Protein AF-A0A368G6Y0-F1 (afdb_monomer)

Radius of gyration: 15.21 Å; Cα contacts (8 Å, |Δi|>4): 72; chains: 1; bounding box: 43×17×37 Å

Nearest PDB structures (foldseek):
  8kgy-assembly1_A  TM=3.417E-01  e=1.082E+00  Homo sapiens
  8w4j-assembly1_C  TM=3.387E-01  e=2.119E+00  Homo sapiens
  9fsm-assembly1_A  TM=3.299E-01  e=9.284E+00  Klebsiella pneumoniae

Foldseek 3Di:
DVLCVLQCLCVVPNQPDPVSDPDDPSNVSVCQVVVPQFPDKDKDWDWDADPDPVDRIDIDIDMDTDHD

Sequence (68 aa):
MALNEWYAPVEKYGLHNENNTYTDLRLESFANMIYYKNNMFGCAVNRCNTSSTRTPFIAIVLCLYSCP

InterPro domains:
  IPR014044 CAP domain [PF00188] (2-65)
  IPR035940 CAP superfamily [G3DSA:3.40.33.10] (1-68)
  IPR035940 CAP superfamily [SSF55797] (2-66)

Structure (mmCIF, N/CA/C/O backbone):
data_AF-A0A368G6Y0-F1
#
_entry.id   AF-A0A368G6Y0-F1
#
loop_
_atom_site.group_PDB
_atom_site.id
_atom_site.type_symbol
_atom_site.label_atom_id
_atom_site.label_alt_id
_atom_site.label_comp_id
_atom_site.label_asym_id
_atom_site.label_entity_id
_atom_site.label_seq_id
_atom_site.pdbx_PDB_ins_code
_atom_site.Cartn_x
_atom_site.Cartn_y
_atom_site.Cartn_z
_atom_site.occupancy
_atom_site.B_iso_or_equiv
_atom_site.auth_seq_id
_atom_site.auth_com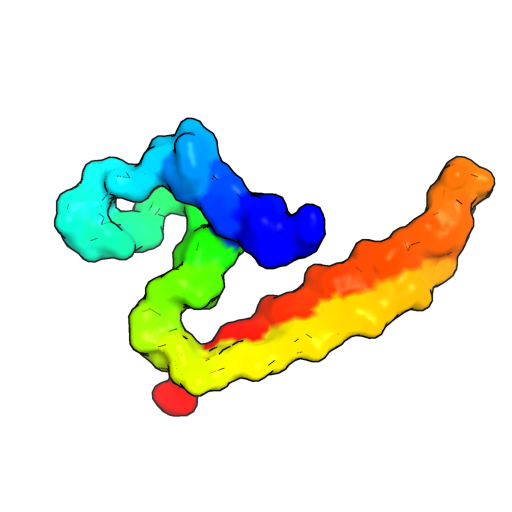p_id
_atom_site.auth_asym_id
_atom_site.auth_atom_id
_atom_site.pdbx_PDB_model_num
ATOM 1 N N . MET A 1 1 ? -10.402 -6.938 2.692 1.00 74.69 1 MET A N 1
ATOM 2 C CA . MET A 1 1 ? -9.341 -6.865 3.731 1.00 74.69 1 MET A CA 1
ATOM 3 C C . MET A 1 1 ? -8.475 -5.678 3.361 1.00 74.69 1 MET A C 1
ATOM 5 O O . MET A 1 1 ? -8.158 -5.571 2.183 1.00 74.69 1 MET A O 1
ATOM 9 N N . ALA A 1 2 ? -8.099 -4.824 4.322 1.00 88.81 2 ALA A N 1
ATOM 10 C CA . ALA A 1 2 ? -7.482 -3.516 4.050 1.00 88.81 2 ALA A CA 1
ATOM 11 C C . ALA A 1 2 ? -6.289 -3.574 3.074 1.00 88.81 2 ALA A C 1
ATOM 13 O O . ALA A 1 2 ? -6.227 -2.781 2.144 1.00 88.81 2 ALA A O 1
ATOM 14 N N . LEU A 1 3 ? -5.408 -4.574 3.205 1.00 93.06 3 LEU A N 1
ATOM 15 C CA . LEU A 1 3 ? -4.266 -4.756 2.296 1.00 93.06 3 LEU A CA 1
ATOM 16 C C . LEU A 1 3 ? -4.680 -4.982 0.833 1.00 93.06 3 LEU A C 1
ATOM 18 O O . LEU A 1 3 ? -4.086 -4.394 -0.064 1.00 93.06 3 LEU A O 1
ATOM 22 N N . ASN A 1 4 ? -5.716 -5.789 0.584 1.00 95.81 4 ASN A N 1
ATOM 23 C CA . ASN A 1 4 ? -6.206 -6.028 -0.777 1.00 95.81 4 ASN A CA 1
ATOM 24 C C . ASN A 1 4 ? -6.826 -4.755 -1.363 1.00 95.81 4 ASN A C 1
ATOM 26 O O . ASN A 1 4 ? -6.665 -4.483 -2.543 1.00 95.81 4 ASN A O 1
ATOM 30 N N . GLU A 1 5 ? -7.512 -3.961 -0.541 1.00 94.94 5 GLU A N 1
ATOM 31 C CA . GLU A 1 5 ? -8.106 -2.689 -0.971 1.00 94.94 5 GLU A CA 1
ATOM 32 C C . GLU A 1 5 ? -7.038 -1.641 -1.290 1.00 94.94 5 GLU A C 1
ATOM 34 O O . GLU A 1 5 ? -7.197 -0.880 -2.240 1.00 94.94 5 GLU A O 1
ATOM 39 N N . TRP A 1 6 ? -5.930 -1.625 -0.546 1.00 96.25 6 TRP A N 1
ATOM 40 C CA . TRP A 1 6 ? -4.792 -0.756 -0.838 1.00 96.25 6 TRP A CA 1
ATOM 41 C C . TRP A 1 6 ? -4.003 -1.194 -2.072 1.00 96.25 6 TRP A C 1
ATOM 43 O O . TRP A 1 6 ? -3.452 -0.331 -2.756 1.00 96.25 6 TRP A O 1
ATOM 53 N N . TYR A 1 7 ? -3.979 -2.497 -2.373 1.00 96.81 7 TYR A N 1
ATOM 54 C CA . TYR A 1 7 ? -3.352 -3.063 -3.570 1.00 96.81 7 TYR A CA 1
ATOM 55 C C . TYR A 1 7 ? -4.209 -2.871 -4.833 1.00 96.81 7 TYR A C 1
ATOM 57 O O . TYR A 1 7 ? -3.679 -2.567 -5.900 1.00 96.81 7 TYR A O 1
ATOM 65 N N . ALA A 1 8 ? -5.537 -2.966 -4.708 1.00 97.44 8 ALA A N 1
ATOM 66 C CA . ALA A 1 8 ? -6.504 -2.933 -5.810 1.00 97.44 8 ALA A CA 1
ATOM 67 C C . ALA A 1 8 ? -6.353 -1.793 -6.845 1.00 97.44 8 ALA A C 1
ATOM 69 O O . ALA A 1 8 ? -6.708 -2.019 -8.006 1.00 97.44 8 ALA A O 1
ATOM 70 N N . PRO A 1 9 ? -5.851 -0.578 -6.527 1.00 96.69 9 PRO A N 1
ATOM 71 C CA . PRO A 1 9 ? -5.677 0.458 -7.540 1.00 96.69 9 PRO A CA 1
ATOM 72 C C . PRO A 1 9 ? -4.809 0.034 -8.725 1.00 96.69 9 PRO A C 1
ATOM 74 O O . PRO A 1 9 ? -5.132 0.410 -9.850 1.00 96.69 9 PRO A O 1
ATOM 77 N N . VAL A 1 10 ? -3.765 -0.778 -8.513 1.00 96.62 10 VAL A N 1
ATOM 78 C CA . VAL A 1 10 ? -2.929 -1.254 -9.628 1.00 96.62 10 VAL A CA 1
ATOM 79 C C . VAL A 1 10 ? -3.676 -2.247 -10.514 1.00 96.62 10 VAL A C 1
ATOM 81 O O . VAL A 1 10 ? -3.531 -2.204 -11.731 1.00 96.62 10 VAL A O 1
ATOM 84 N N . GLU A 1 11 ? -4.524 -3.096 -9.933 1.00 96.44 11 GLU A N 1
ATOM 85 C CA . GLU A 1 11 ? -5.340 -4.055 -10.687 1.00 96.44 11 GLU A CA 1
ATOM 86 C C . GLU A 1 11 ? -6.392 -3.334 -11.536 1.00 96.44 11 GLU A C 1
ATOM 88 O O . GLU A 1 11 ? -6.712 -3.761 -12.643 1.00 96.44 11 GLU A O 1
ATOM 93 N N . LYS A 1 12 ? -6.922 -2.219 -11.021 1.00 96.38 12 LYS A N 1
ATOM 94 C CA . LYS A 1 12 ? -7.972 -1.443 -11.682 1.00 96.38 12 LYS A CA 1
ATOM 95 C C . LYS A 1 12 ? -7.443 -0.487 -12.750 1.00 96.38 12 LYS A C 1
ATOM 97 O O . LYS A 1 12 ? -8.085 -0.335 -13.787 1.00 96.38 12 LYS A O 1
ATOM 102 N N . TYR A 1 13 ? -6.348 0.216 -12.470 1.00 95.25 13 TYR A N 1
ATOM 103 C CA . TYR A 1 13 ? -5.852 1.300 -13.325 1.00 95.25 13 TYR A CA 1
ATOM 104 C C . TYR A 1 13 ? -4.558 0.964 -14.059 1.00 95.25 13 TYR A C 1
ATOM 106 O O . TYR A 1 13 ? -4.222 1.686 -14.987 1.00 95.25 13 TYR A O 1
ATOM 114 N N . GLY A 1 14 ? -3.862 -0.107 -13.673 1.00 93.56 14 GLY A N 1
ATOM 115 C CA . GLY A 1 14 ? -2.585 -0.496 -14.256 1.00 93.56 14 GLY A CA 1
ATOM 116 C C . GLY A 1 14 ? -1.420 0.405 -13.840 1.00 93.56 14 GLY A C 1
ATOM 117 O O . GLY A 1 14 ? -1.581 1.568 -13.472 1.00 93.56 14 GLY A O 1
ATOM 118 N N . LEU A 1 15 ? -0.208 -0.145 -13.926 1.00 92.19 15 LEU A N 1
ATOM 119 C CA . LEU A 1 15 ? 1.033 0.625 -13.895 1.00 92.19 15 LEU A CA 1
ATOM 120 C C . LEU A 1 15 ? 1.546 0.743 -15.333 1.00 92.19 15 LEU A C 1
ATOM 122 O O . LEU A 1 15 ? 2.072 -0.214 -15.891 1.00 92.19 15 LEU A O 1
ATOM 126 N N . HIS A 1 16 ? 1.344 1.908 -15.947 1.00 89.12 16 HIS A N 1
ATOM 127 C CA . HIS A 1 16 ? 1.642 2.132 -17.370 1.00 89.12 16 HIS A CA 1
ATOM 128 C C . HIS A 1 16 ? 2.977 2.835 -17.628 1.00 89.12 16 HIS A C 1
ATOM 130 O O . HIS A 1 16 ? 3.363 3.033 -18.777 1.00 89.12 16 HIS A O 1
ATOM 136 N N . ASN A 1 17 ? 3.679 3.247 -16.574 1.00 90.50 17 ASN A N 1
ATOM 137 C CA . ASN A 1 17 ? 4.984 3.872 -16.706 1.00 90.50 17 ASN A CA 1
ATOM 138 C C . ASN A 1 17 ? 6.059 2.794 -16.906 1.00 90.50 17 ASN A C 1
ATOM 140 O O . ASN A 1 17 ? 6.230 1.939 -16.042 1.00 90.50 17 ASN A O 1
ATOM 144 N N . GLU A 1 18 ? 6.816 2.872 -18.000 1.00 90.69 18 GLU A N 1
ATOM 145 C CA . GLU A 1 18 ? 7.862 1.890 -18.340 1.00 90.69 18 GLU A CA 1
ATOM 146 C C . GLU A 1 18 ? 8.965 1.782 -17.273 1.00 90.69 18 GLU A C 1
ATOM 148 O O . GLU A 1 18 ? 9.549 0.718 -17.081 1.00 90.69 18 GLU A O 1
ATOM 153 N N . ASN A 1 19 ? 9.204 2.859 -16.520 1.00 92.81 19 ASN A N 1
ATOM 154 C CA . ASN A 1 19 ? 10.191 2.911 -15.441 1.00 92.81 19 ASN A CA 1
ATOM 155 C C . ASN A 1 19 ? 9.585 2.592 -14.064 1.00 92.81 19 ASN A C 1
ATOM 157 O O . ASN A 1 19 ? 10.209 2.886 -13.044 1.00 92.81 19 ASN A O 1
ATOM 161 N N . ASN A 1 20 ? 8.356 2.063 -14.003 1.00 90.25 20 ASN A N 1
ATOM 162 C CA . ASN A 1 20 ? 7.621 1.784 -12.764 1.00 90.25 20 ASN A CA 1
ATOM 163 C C . ASN A 1 20 ? 7.551 2.984 -11.801 1.00 90.25 20 ASN A C 1
ATOM 165 O O . ASN A 1 20 ? 7.522 2.829 -10.580 1.00 90.25 20 ASN A O 1
ATOM 169 N N . THR A 1 21 ? 7.553 4.203 -12.344 1.00 92.38 21 THR A N 1
ATOM 170 C CA . THR A 1 21 ? 7.549 5.425 -11.538 1.00 92.38 21 THR A CA 1
ATOM 171 C C . THR A 1 21 ? 6.127 5.798 -11.137 1.00 92.38 21 THR A C 1
ATOM 173 O O . THR A 1 21 ? 5.209 5.818 -11.965 1.00 92.38 21 THR A O 1
ATOM 176 N N . TYR A 1 22 ? 5.956 6.149 -9.863 1.00 92.94 22 TYR A N 1
ATOM 177 C CA . TYR A 1 22 ? 4.709 6.695 -9.343 1.00 92.94 22 TYR A CA 1
ATOM 178 C C . TYR A 1 22 ? 4.411 8.055 -9.990 1.00 92.94 22 TYR A C 1
ATOM 180 O O . TYR A 1 22 ? 5.055 9.060 -9.697 1.00 92.94 22 TYR A O 1
ATOM 188 N N . THR A 1 23 ? 3.454 8.058 -10.915 1.00 94.31 23 THR A N 1
ATOM 189 C CA . THR A 1 23 ? 3.040 9.234 -11.704 1.00 94.31 23 THR A CA 1
ATOM 190 C C . THR A 1 23 ? 1.535 9.487 -11.634 1.00 94.31 23 THR A C 1
ATOM 192 O O . THR A 1 23 ? 1.078 10.582 -11.949 1.00 94.31 23 THR A O 1
ATOM 195 N N . ASP A 1 24 ? 0.764 8.497 -11.185 1.00 94.19 24 ASP A N 1
ATOM 196 C CA . ASP A 1 24 ? -0.686 8.560 -11.040 1.00 94.19 24 ASP A CA 1
ATOM 197 C C . ASP A 1 24 ? -1.066 8.529 -9.560 1.00 94.19 24 ASP A C 1
ATOM 199 O O . ASP A 1 24 ? -0.858 7.520 -8.885 1.00 94.19 24 ASP A O 1
ATOM 203 N N . LEU A 1 25 ? -1.678 9.613 -9.077 1.00 95.56 25 LEU A N 1
ATOM 204 C CA . LEU A 1 25 ? -2.077 9.771 -7.676 1.00 95.56 25 LEU A CA 1
ATOM 205 C C . LEU A 1 25 ? -3.041 8.683 -7.181 1.00 95.56 25 LEU A C 1
ATOM 207 O O . LEU A 1 25 ? -3.113 8.402 -5.990 1.00 95.56 25 LEU A O 1
ATOM 211 N N . ARG A 1 26 ? -3.773 8.026 -8.083 1.00 95.81 26 ARG A N 1
ATOM 212 C CA . ARG A 1 26 ? -4.693 6.937 -7.724 1.00 95.81 26 ARG A CA 1
ATOM 213 C C . ARG A 1 26 ? -3.959 5.690 -7.238 1.00 95.81 26 ARG A C 1
ATOM 215 O O . ARG A 1 26 ? -4.574 4.850 -6.589 1.00 95.81 26 ARG A O 1
ATOM 222 N N . LEU A 1 27 ? -2.671 5.559 -7.556 1.00 96.94 27 LEU A N 1
ATOM 223 C CA . LEU A 1 27 ? -1.838 4.418 -7.186 1.00 96.94 27 LEU A CA 1
ATOM 224 C C . LEU A 1 27 ? -1.123 4.612 -5.843 1.00 96.94 27 LEU A C 1
ATOM 226 O O . LEU A 1 27 ? -0.297 3.778 -5.496 1.00 96.94 27 LEU A O 1
ATOM 230 N N . GLU A 1 28 ? -1.405 5.679 -5.089 1.00 95.81 28 GLU A N 1
ATOM 231 C CA . GLU A 1 28 ? -0.649 6.047 -3.883 1.00 95.81 28 GLU A CA 1
ATOM 232 C C . GLU A 1 28 ? -0.552 4.911 -2.858 1.00 95.81 28 GLU A C 1
ATOM 234 O O . GLU A 1 28 ? 0.537 4.566 -2.399 1.00 95.81 28 GLU A O 1
ATOM 239 N N . SER A 1 29 ? -1.686 4.295 -2.513 1.00 95.50 29 SER A N 1
ATOM 240 C CA . SER A 1 29 ? -1.722 3.216 -1.523 1.00 95.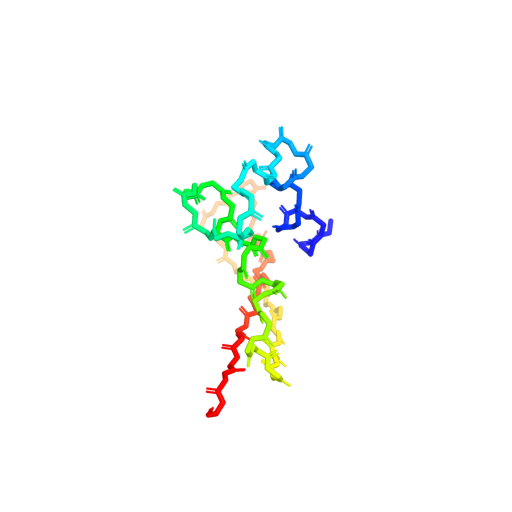50 29 SER A CA 1
ATOM 241 C C . SER A 1 29 ? -0.903 2.006 -1.972 1.00 95.50 29 SER A C 1
ATOM 243 O O . SER A 1 29 ? -0.144 1.451 -1.182 1.00 95.50 29 SER A O 1
ATOM 245 N N . PHE A 1 30 ? -0.994 1.651 -3.255 1.00 96.25 30 PHE A N 1
ATOM 246 C CA . PHE A 1 30 ? -0.189 0.596 -3.858 1.00 96.25 30 PHE A CA 1
ATOM 247 C C . PHE A 1 30 ? 1.300 0.966 -3.864 1.00 96.25 30 PHE A C 1
ATOM 249 O O . PHE A 1 30 ? 2.128 0.169 -3.431 1.00 96.25 30 PHE A O 1
ATOM 256 N N . ALA A 1 31 ? 1.641 2.184 -4.293 1.00 95.88 31 ALA A N 1
ATOM 257 C C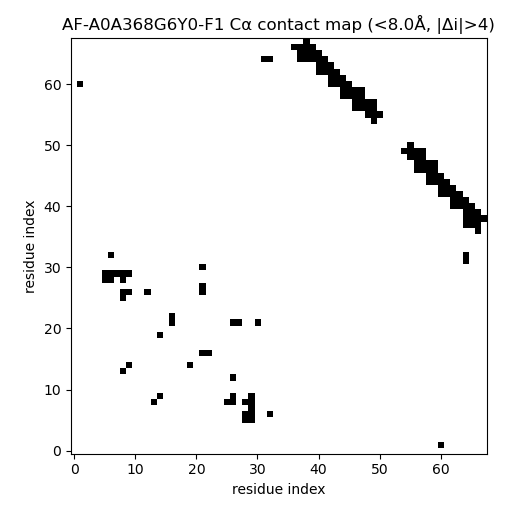A . ALA A 1 31 ? 3.012 2.674 -4.376 1.00 95.88 31 ALA A CA 1
ATOM 258 C C . ALA A 1 31 ? 3.704 2.653 -3.007 1.00 95.88 31 ALA A C 1
ATOM 260 O O . ALA A 1 31 ? 4.827 2.168 -2.906 1.00 95.88 31 ALA A O 1
ATOM 261 N N . ASN A 1 32 ? 3.020 3.084 -1.943 1.00 95.00 32 ASN A N 1
ATOM 262 C CA . ASN A 1 32 ? 3.542 3.012 -0.577 1.00 95.00 32 ASN A CA 1
ATOM 263 C C . ASN A 1 32 ? 3.841 1.567 -0.134 1.00 95.00 32 ASN A C 1
ATOM 265 O O . ASN A 1 32 ? 4.859 1.328 0.516 1.00 95.00 32 ASN A O 1
ATOM 269 N N . MET A 1 33 ? 3.003 0.595 -0.519 1.00 94.38 33 MET A N 1
ATOM 270 C CA . MET A 1 33 ? 3.201 -0.824 -0.186 1.00 94.38 33 MET A CA 1
ATOM 271 C C . MET A 1 33 ? 4.418 -1.447 -0.878 1.00 94.38 33 MET A C 1
ATOM 273 O O . MET A 1 33 ? 5.109 -2.262 -0.273 1.00 94.38 33 MET A O 1
ATOM 277 N N . ILE A 1 34 ? 4.654 -1.103 -2.145 1.00 94.19 34 ILE A N 1
ATOM 278 C CA . ILE A 1 34 ? 5.643 -1.771 -3.013 1.00 94.19 34 ILE A CA 1
ATOM 279 C C . ILE A 1 34 ? 6.925 -0.966 -3.222 1.00 94.19 34 ILE A C 1
ATOM 281 O 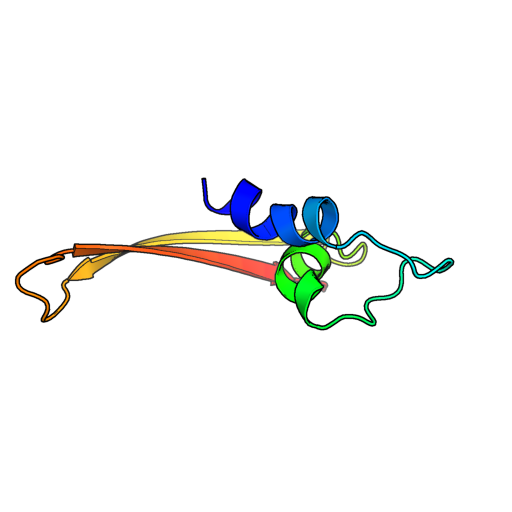O . ILE A 1 34 ? 7.811 -1.399 -3.961 1.00 94.19 34 ILE A O 1
ATOM 285 N N . TYR A 1 35 ? 7.038 0.216 -2.611 1.00 95.06 35 TYR A N 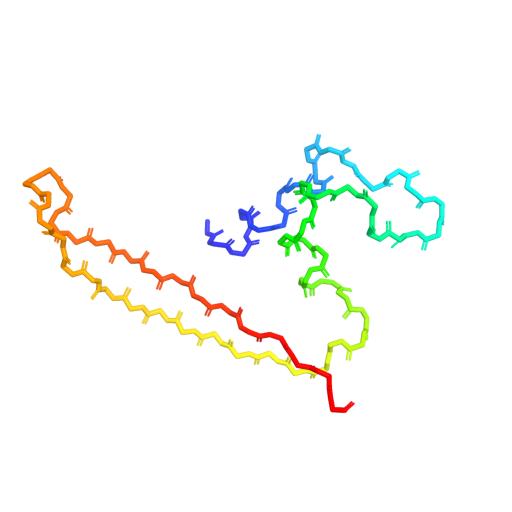1
ATOM 286 C CA .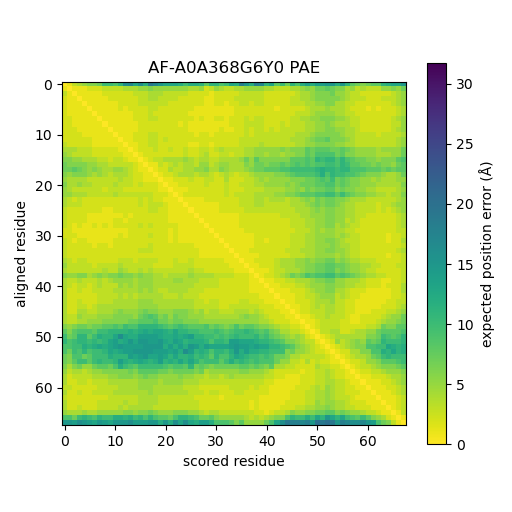 TYR A 1 35 ? 8.204 1.070 -2.779 1.00 95.06 35 TYR A CA 1
ATOM 287 C C . TYR A 1 35 ? 9.472 0.368 -2.287 1.00 95.06 35 TYR A C 1
ATOM 289 O O . TYR A 1 35 ? 9.641 0.101 -1.100 1.00 95.06 35 TYR A O 1
ATOM 297 N N . TYR A 1 36 ? 10.389 0.105 -3.217 1.00 93.31 36 TYR A N 1
ATOM 298 C CA . TYR A 1 36 ? 11.526 -0.795 -3.006 1.00 93.31 36 TYR A CA 1
ATOM 299 C C . TYR A 1 36 ? 12.506 -0.364 -1.903 1.00 93.31 36 TYR A C 1
ATOM 301 O O . TYR A 1 36 ? 13.273 -1.195 -1.422 1.00 93.31 36 TYR A O 1
ATOM 309 N N . LYS A 1 37 ? 12.524 0.921 -1.519 1.00 95.06 37 LYS A N 1
ATOM 310 C CA . LYS A 1 37 ? 13.381 1.399 -0.422 1.00 95.06 37 LYS A CA 1
ATOM 311 C C . LYS A 1 37 ? 12.771 1.166 0.959 1.00 95.06 37 LYS A C 1
ATOM 313 O O . LYS A 1 37 ? 13.496 1.228 1.945 1.00 95.06 37 LYS A O 1
ATOM 318 N N . ASN A 1 38 ? 11.468 0.900 1.048 1.00 93.75 38 ASN A N 1
ATOM 319 C CA . ASN A 1 38 ? 10.843 0.566 2.320 1.00 93.75 38 ASN A CA 1
ATOM 320 C C . ASN A 1 38 ? 11.360 -0.801 2.774 1.00 93.75 38 ASN A C 1
ATOM 322 O O . ASN A 1 38 ? 11.105 -1.816 2.131 1.00 93.75 38 ASN A O 1
ATOM 326 N N . ASN A 1 39 ? 12.084 -0.833 3.889 1.00 94.62 39 ASN A N 1
ATOM 327 C CA . ASN A 1 39 ? 12.612 -2.065 4.484 1.00 94.62 39 ASN A CA 1
ATOM 328 C C . ASN A 1 39 ? 11.975 -2.379 5.846 1.00 94.62 39 ASN A C 1
ATOM 330 O O . ASN A 1 39 ? 12.234 -3.430 6.429 1.00 94.62 39 ASN A O 1
ATOM 334 N N . MET A 1 40 ? 11.141 -1.472 6.351 1.00 95.25 40 MET A N 1
ATOM 335 C CA . MET A 1 40 ? 10.437 -1.591 7.616 1.00 95.25 40 MET A CA 1
ATOM 336 C C . MET A 1 40 ? 8.994 -1.132 7.433 1.00 95.25 40 MET A C 1
ATOM 338 O O . MET A 1 40 ? 8.724 -0.135 6.762 1.00 95.25 40 MET A O 1
ATOM 342 N N . PHE A 1 41 ? 8.063 -1.840 8.066 1.00 94.81 41 PHE A N 1
ATOM 343 C CA . PHE A 1 41 ? 6.673 -1.415 8.153 1.00 94.81 41 PHE A CA 1
ATOM 344 C C . PHE A 1 41 ? 6.074 -1.808 9.502 1.00 94.81 41 PHE A C 1
ATOM 346 O O . PHE A 1 41 ? 6.502 -2.774 10.134 1.00 94.81 41 PHE A O 1
ATOM 353 N N . GLY A 1 42 ? 5.075 -1.052 9.943 1.00 95.06 42 GLY A N 1
ATOM 354 C CA . GLY A 1 42 ? 4.331 -1.321 11.168 1.00 95.06 42 GLY A CA 1
ATOM 355 C C . GLY A 1 42 ? 2.867 -0.965 10.982 1.00 95.06 42 GLY A C 1
ATOM 356 O O . GLY A 1 42 ? 2.554 0.064 10.387 1.00 95.06 42 GLY A O 1
ATOM 357 N N . CYS A 1 43 ? 1.973 -1.815 11.484 1.00 95.81 43 CYS A N 1
ATOM 358 C CA . CYS A 1 43 ? 0.533 -1.642 11.336 1.00 95.81 43 CYS A CA 1
ATOM 359 C C . CYS A 1 43 ? -0.174 -1.672 12.689 1.00 95.81 43 CYS A C 1
ATOM 361 O O . CYS A 1 43 ? 0.227 -2.397 13.598 1.00 95.81 43 CYS A O 1
ATOM 363 N N . ALA A 1 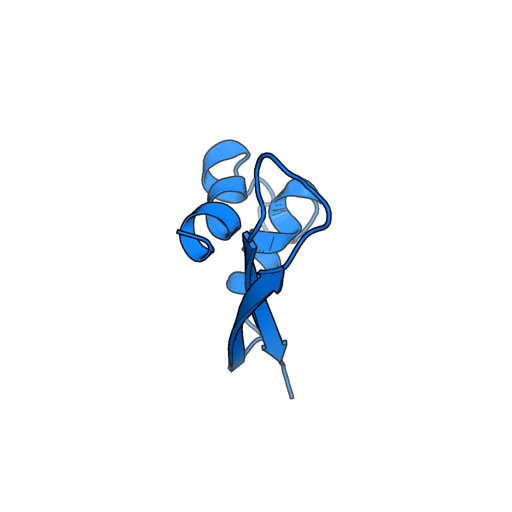44 ? -1.267 -0.928 12.792 1.00 96.38 44 ALA A N 1
ATOM 364 C CA . ALA A 1 44 ? -2.152 -0.926 13.942 1.00 96.38 44 ALA A CA 1
ATOM 365 C C . ALA A 1 44 ? -3.610 -0.995 13.484 1.00 96.38 44 ALA A C 1
ATOM 367 O O . ALA A 1 44 ? -3.984 -0.457 12.438 1.00 96.38 44 ALA A O 1
ATOM 368 N N . VAL A 1 45 ? -4.438 -1.645 14.298 1.00 95.50 45 VAL A N 1
ATOM 369 C CA . VAL A 1 45 ? -5.891 -1.631 14.156 1.00 95.50 45 VAL A CA 1
ATOM 370 C C . VAL A 1 45 ? -6.500 -1.097 15.439 1.00 95.50 45 VAL A C 1
ATOM 372 O O . VAL A 1 45 ? -6.115 -1.507 16.533 1.00 95.50 45 VAL A O 1
ATOM 375 N N . ASN A 1 46 ? -7.456 -0.185 15.309 1.00 94.94 46 ASN A N 1
ATOM 376 C CA . ASN A 1 46 ? -8.223 0.303 16.444 1.00 94.94 46 ASN A CA 1
ATOM 377 C C . ASN A 1 46 ? -9.713 0.357 16.109 1.00 94.94 46 ASN A C 1
ATOM 379 O O . ASN A 1 46 ? -10.093 0.618 14.968 1.00 94.94 46 ASN A O 1
ATOM 383 N N . ARG A 1 47 ? -10.563 0.123 17.110 1.00 94.69 47 ARG A 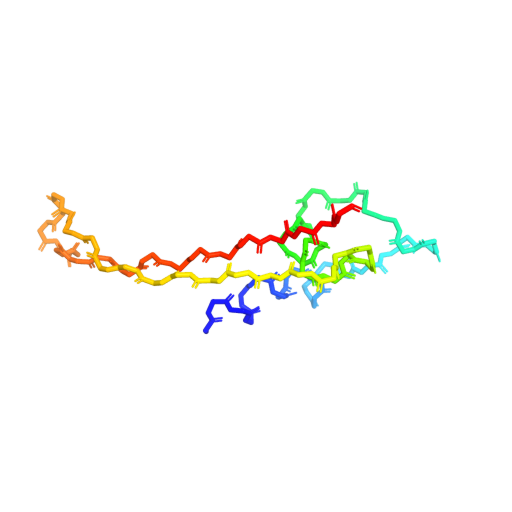N 1
ATOM 384 C CA . ARG A 1 47 ? -12.002 0.373 17.007 1.00 94.69 47 ARG A CA 1
ATOM 385 C C . ARG A 1 47 ? -12.309 1.733 17.610 1.00 94.69 47 ARG A C 1
ATOM 387 O O . ARG A 1 47 ? -12.075 1.959 18.791 1.00 94.69 47 ARG A O 1
ATOM 394 N N . CYS A 1 48 ? -12.863 2.617 16.796 1.00 92.94 48 CYS A N 1
ATOM 395 C CA . CYS A 1 48 ? -13.242 3.961 17.196 1.00 92.94 48 CYS A CA 1
ATOM 396 C C . CYS A 1 48 ? -14.763 4.053 17.293 1.00 92.94 48 CYS A C 1
ATOM 398 O O . CYS A 1 48 ? -15.478 3.641 16.375 1.00 92.94 48 CYS A O 1
ATOM 400 N N . ASN A 1 49 ? -15.254 4.621 18.392 1.00 94.69 49 ASN A N 1
ATOM 401 C CA . ASN A 1 49 ? -16.662 4.977 18.517 1.00 94.69 49 ASN A CA 1
ATOM 402 C C . ASN A 1 49 ? -16.949 6.174 17.613 1.00 94.69 49 ASN A C 1
ATOM 404 O O . ASN A 1 49 ? -16.132 7.091 17.521 1.00 94.69 49 ASN A O 1
ATOM 408 N N . THR A 1 50 ? -18.111 6.182 16.970 1.00 88.88 50 THR A N 1
ATOM 409 C CA . THR A 1 50 ? -18.546 7.324 16.163 1.00 88.88 50 THR A CA 1
ATOM 410 C C . THR A 1 50 ? -19.840 7.909 16.706 1.00 88.88 50 THR A C 1
ATOM 412 O O . THR A 1 50 ? -20.606 7.237 17.393 1.00 88.88 50 THR A O 1
ATOM 415 N N . SER A 1 51 ? -20.114 9.161 16.348 1.00 90.31 51 SER A N 1
ATOM 416 C CA . SER A 1 51 ? -21.385 9.823 16.662 1.00 90.31 51 SER A CA 1
ATOM 417 C C . SER A 1 51 ? -22.551 9.337 15.783 1.00 90.31 51 SER A C 1
ATOM 419 O O . SER A 1 51 ? -23.669 9.825 15.927 1.00 90.31 51 SER A O 1
ATOM 421 N N . SER A 1 52 ? -22.310 8.409 14.846 1.00 88.88 52 SER A N 1
ATOM 422 C CA . SER A 1 52 ? -23.337 7.861 13.958 1.00 88.88 52 SER A CA 1
ATOM 423 C C . SER A 1 52 ? -24.161 6.802 14.680 1.00 88.88 52 SER A C 1
ATOM 425 O O . SER A 1 52 ? -23.643 5.775 15.113 1.00 88.88 52 SER A O 1
ATOM 427 N N . THR A 1 53 ? -25.476 6.996 14.716 1.00 85.38 53 THR A N 1
ATOM 428 C CA . THR A 1 53 ? -26.422 6.002 15.241 1.00 85.38 53 THR A CA 1
ATOM 429 C C . THR A 1 53 ? -26.526 4.750 14.367 1.00 85.38 53 THR A C 1
ATOM 431 O O . THR A 1 53 ? -26.921 3.699 14.862 1.00 85.38 53 THR A O 1
ATOM 434 N N . ARG A 1 54 ? -26.156 4.824 13.078 1.00 87.31 54 ARG A N 1
ATOM 435 C CA . ARG A 1 54 ? -26.178 3.673 12.151 1.00 87.31 54 ARG A CA 1
ATOM 436 C C . ARG A 1 54 ? -24.896 2.845 12.189 1.00 87.31 54 ARG A C 1
ATOM 438 O O . ARG A 1 54 ? -24.935 1.645 11.946 1.00 87.31 54 ARG A O 1
ATOM 445 N N . THR A 1 55 ? -23.767 3.483 12.476 1.00 85.50 55 THR A N 1
ATOM 446 C CA . THR A 1 55 ? -22.437 2.856 12.505 1.00 85.50 55 THR A CA 1
ATOM 447 C C . THR A 1 55 ? -21.716 3.273 13.785 1.00 85.50 55 THR A C 1
ATOM 449 O O . THR A 1 55 ? -20.776 4.068 13.724 1.00 85.50 55 THR A O 1
ATOM 452 N N . PRO A 1 56 ? -22.153 2.774 14.955 1.00 86.69 56 PRO A N 1
ATOM 453 C CA . PRO A 1 56 ? -21.652 3.241 16.250 1.00 86.69 56 PRO A CA 1
ATOM 454 C C . PRO A 1 56 ? -20.158 2.961 16.459 1.00 86.69 56 PRO A C 1
ATOM 456 O O . PRO A 1 56 ? -19.510 3.640 17.251 1.00 86.69 56 PRO A O 1
ATOM 459 N N . PHE A 1 57 ? -19.594 2.013 15.707 1.00 90.44 57 PHE A N 1
ATOM 460 C CA . PHE A 1 57 ? -18.179 1.662 15.737 1.00 90.44 57 PHE A CA 1
ATOM 461 C C . PHE A 1 57 ? -17.625 1.577 14.316 1.00 90.44 57 PHE A C 1
ATOM 463 O O . PHE A 1 57 ? -18.281 1.038 13.423 1.00 90.44 57 PHE A O 1
AT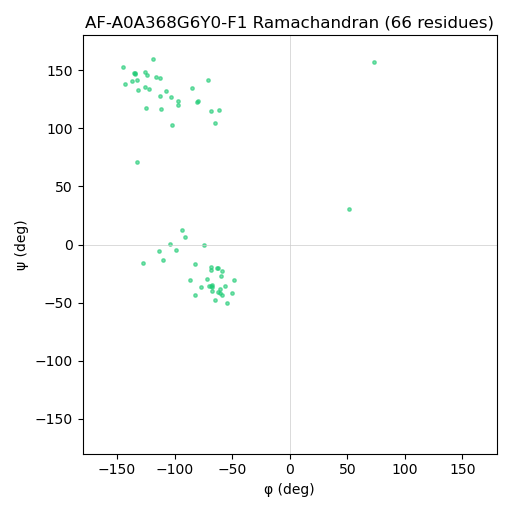OM 470 N N . ILE A 1 58 ? -16.394 2.044 14.129 1.00 92.12 58 ILE A N 1
ATOM 471 C CA . ILE A 1 58 ? -15.592 1.812 12.923 1.00 92.12 58 ILE A CA 1
ATOM 472 C C . ILE A 1 58 ? -14.267 1.165 13.315 1.00 92.12 58 ILE A C 1
ATOM 474 O O . ILE A 1 58 ? -13.722 1.455 14.378 1.00 92.12 58 ILE A O 1
ATOM 478 N N . ALA A 1 59 ? -13.745 0.283 12.468 1.00 92.06 59 ALA A N 1
ATOM 479 C CA . ALA A 1 59 ? -12.384 -0.218 12.601 1.00 92.06 59 ALA A CA 1
ATOM 480 C C . ALA A 1 59 ? -11.475 0.589 11.671 1.00 92.06 59 ALA A C 1
ATOM 482 O O . ALA A 1 59 ? -11.724 0.645 10.469 1.00 92.06 59 ALA A O 1
ATOM 483 N N . ILE A 1 60 ? -10.439 1.208 12.226 1.00 93.12 60 ILE A N 1
ATOM 484 C CA . ILE A 1 60 ? -9.411 1.922 11.471 1.00 93.12 60 ILE A CA 1
ATOM 485 C C . ILE A 1 60 ? -8.180 1.029 11.422 1.00 93.12 60 ILE A C 1
ATOM 487 O O . ILE A 1 60 ? -7.706 0.574 12.463 1.00 93.12 60 ILE A O 1
ATOM 491 N N . VAL A 1 61 ? -7.672 0.788 10.216 1.00 95.00 61 VAL A N 1
ATOM 492 C CA . VAL A 1 61 ? -6.406 0.090 9.981 1.00 95.00 61 VAL A CA 1
ATOM 493 C C . VAL A 1 61 ? -5.427 1.101 9.406 1.00 95.00 61 VAL A C 1
ATOM 495 O O . VAL A 1 61 ? -5.749 1.783 8.436 1.00 95.00 61 VAL A O 1
ATOM 498 N N . LEU A 1 62 ? -4.247 1.200 10.006 1.00 94.62 62 LEU A N 1
ATOM 499 C CA . LEU A 1 62 ? -3.192 2.105 9.574 1.00 94.62 62 LEU A CA 1
ATOM 500 C C . LEU A 1 62 ? -1.879 1.335 9.497 1.00 94.62 62 LEU A C 1
ATOM 502 O O . LEU A 1 62 ? -1.545 0.609 10.429 1.00 94.62 62 LEU A O 1
ATOM 506 N N . CYS A 1 63 ? -1.147 1.505 8.400 1.00 95.25 63 CYS A N 1
ATOM 507 C CA . CYS A 1 63 ? 0.205 0.989 8.230 1.00 95.25 63 CYS A CA 1
ATOM 508 C C . CYS A 1 63 ? 1.134 2.138 7.852 1.00 95.25 63 CYS A C 1
ATOM 510 O O . CYS A 1 63 ? 0.791 2.966 7.010 1.00 95.25 63 CYS A O 1
ATOM 512 N N . LEU A 1 64 ? 2.302 2.179 8.483 1.00 95.75 64 LEU A N 1
ATOM 513 C CA . LEU A 1 64 ? 3.379 3.103 8.158 1.00 95.75 64 LEU A CA 1
ATOM 514 C C . LEU A 1 64 ? 4.548 2.317 7.585 1.00 95.75 64 LEU A C 1
ATOM 516 O O . LEU A 1 64 ? 4.847 1.215 8.048 1.00 95.75 64 LEU A O 1
ATOM 520 N N . TYR A 1 65 ? 5.212 2.920 6.609 1.00 95.12 65 TYR A N 1
ATOM 521 C CA . TYR A 1 65 ? 6.396 2.381 5.957 1.00 95.12 65 TYR A CA 1
ATOM 522 C C . TYR A 1 65 ? 7.577 3.301 6.243 1.00 95.12 65 TYR A C 1
ATOM 524 O O . TYR A 1 65 ? 7.409 4.518 6.328 1.00 95.12 65 TYR A O 1
ATOM 532 N N . SER A 1 66 ? 8.758 2.720 6.413 1.00 93.25 66 SER A N 1
ATOM 533 C CA . SER A 1 66 ? 9.982 3.459 6.697 1.00 93.25 66 SER A CA 1
ATOM 534 C C . SER A 1 66 ? 11.137 2.958 5.836 1.00 93.25 66 SER A C 1
ATOM 536 O O . SER A 1 66 ? 11.240 1.766 5.528 1.00 93.25 66 SER A O 1
ATOM 538 N N . CYS A 1 67 ? 12.009 3.901 5.488 1.00 86.00 67 CYS A N 1
ATOM 539 C CA . CYS A 1 67 ? 13.338 3.689 4.939 1.00 86.00 67 CYS A CA 1
ATOM 540 C C . CYS A 1 67 ? 14.311 4.454 5.854 1.00 86.00 67 CYS A C 1
ATOM 542 O O . CYS A 1 67 ? 14.147 5.671 5.976 1.00 86.00 67 CYS A O 1
ATOM 544 N N . PRO A 1 68 ? 15.259 3.783 6.529 1.00 70.81 68 PRO A N 1
ATOM 545 C CA . PRO A 1 68 ? 16.340 4.449 7.247 1.00 70.81 68 PRO A CA 1
ATOM 546 C C . PRO A 1 68 ? 17.287 5.195 6.300 1.00 70.81 68 PRO A C 1
ATOM 548 O O . PRO A 1 68 ? 17.312 4.869 5.087 1.00 70.81 68 PRO A O 1
#

pLDDT: mean 92.88, std 4.59, range [70.81, 97.44]

Organism: Ancylostoma caninum (NCBI:txid29170)

Mean predicted aligned error: 4.21 Å

Solvent-accessible surface area (backbone atoms only — not comparable to full-atom values): 4381 Å² total; per-residue (Å²): 107,72,68,59,64,36,43,41,40,43,79,74,71,52,83,84,47,92,80,74,58,94,80,55,80,78,36,48,59,30,48,66,74,66,40,84,68,50,80,45,74,54,72,52,76,48,79,44,79,46,96,42,90,89,51,49,61,46,79,49,76,49,73,50,72,40,60,137

Secondary structure (DSSP, 8-state):
-HHHHHHHHHHHH----TT-----GGGHHHHHHH-TT--EEEEEEEEEE-S-SS-SEEEEEEEEEE--